Protein AF-A0A0D8HRN2-F1 (afdb_monomer)

pLDDT: mean 84.92, std 16.83, range [45.34, 98.0]

Radius of gyration: 15.53 Å; Cα contacts (8 Å, |Δi|>4): 62; chains: 1; bounding box: 35×21×43 Å

Nearest PDB structures (foldseek):
  4db3-assembly1_A  TM=8.560E-01  e=1.301E-01  Vibrio vulnificus
  3a0o-assembly1_A  TM=7.792E-01  e=6.366E-01  Agrobacterium fabrum str. C58
  9bdd-assembly1_B  TM=7.279E-01  e=1.691E+00  Homo sapiens
  6d0q-assembly1_A  TM=4.401E-01  e=2.295E+00  Saccharomyces cerevisiae S288C
  2fgg-assembly1_A  TM=6.093E-01  e=8.273E+00  Mycobacterium tuberculosis

Foldseek 3Di: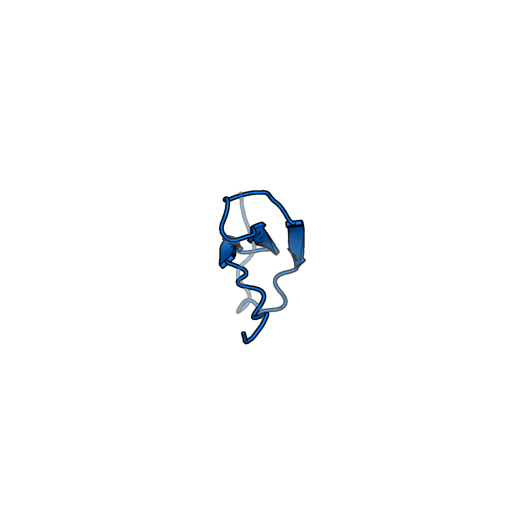
DDPDWDKDWDWDDDPQWIKIWIAGPVRHTPDIDIGGPPPDDPDDDDDD

Sequence (48 aa):
MNDHLTVWIGIDVGKASHHACAIDDTGKALWSQKVRNDHTPAASTQKE

Se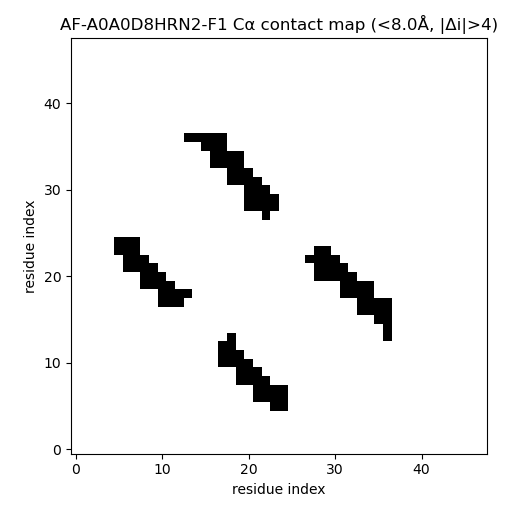condary structure (DSSP, 8-state):
------EEEEEEE-SSEEEEEEEETT--EEEEEEEE--S---S-----

Solvent-accessible surface area (backbone atoms only — not comparable to full-atom values): 3241 Å² total; per-residue (Å²): 130,85,90,72,89,60,72,49,77,50,75,49,86,45,92,70,34,28,39,40,37,33,22,41,87,88,65,51,78,76,49,73,47,80,41,75,46,78,73,79,71,78,94,67,84,90,73,135

Mean predicted aligned error: 7.33 Å

Structure (mmCIF, N/CA/C/O backbone):
data_AF-A0A0D8HRN2-F1
#
_entry.id   AF-A0A0D8HRN2-F1
#
loop_
_atom_site.group_PDB
_atom_site.id
_atom_site.type_symbol
_atom_site.label_atom_id
_atom_site.label_alt_id
_atom_site.label_comp_id
_atom_site.label_asym_id
_atom_site.label_entity_id
_atom_site.label_seq_id
_atom_site.pdbx_PDB_ins_code
_atom_site.Cartn_x
_atom_site.Cartn_y
_atom_site.Cartn_z
_atom_site.occupancy
_atom_site.B_iso_or_equiv
_atom_site.auth_seq_id
_atom_site.auth_comp_id
_atom_site.auth_asym_id
_atom_site.auth_atom_id
_atom_site.pdbx_PDB_model_num
ATOM 1 N N . MET A 1 1 ? -20.737 -10.566 17.435 1.00 50.47 1 MET A N 1
ATOM 2 C CA . MET A 1 1 ? -19.917 -9.415 17.011 1.00 50.47 1 MET A CA 1
ATOM 3 C C . MET A 1 1 ? -19.054 -9.924 15.882 1.00 50.47 1 MET A C 1
ATOM 5 O O . MET A 1 1 ? -18.376 -10.921 16.091 1.00 50.47 1 MET A O 1
ATOM 9 N N . ASN A 1 2 ? -19.176 -9.364 14.683 1.00 55.19 2 ASN A N 1
ATOM 10 C CA . ASN A 1 2 ? -18.318 -9.787 13.586 1.00 55.19 2 ASN A CA 1
ATOM 11 C C . ASN A 1 2 ? -16.984 -9.071 13.747 1.00 55.19 2 ASN A C 1
ATOM 13 O O . ASN A 1 2 ? -16.940 -7.845 13.695 1.00 55.19 2 ASN A O 1
ATOM 17 N N . ASP A 1 3 ? -15.940 -9.854 13.978 1.00 77.25 3 ASP A N 1
ATOM 18 C CA . ASP A 1 3 ? -14.574 -9.368 14.077 1.00 77.25 3 ASP A CA 1
ATOM 19 C C . ASP A 1 3 ? -14.041 -9.178 12.651 1.00 77.25 3 ASP A C 1
ATOM 21 O O . ASP A 1 3 ? -13.439 -10.070 12.053 1.00 77.25 3 ASP A O 1
ATOM 25 N N . HIS A 1 4 ? -14.415 -8.056 12.037 1.00 79.31 4 HIS A N 1
ATOM 26 C CA . HIS A 1 4 ? -13.974 -7.706 10.691 1.00 79.31 4 HIS A CA 1
ATOM 27 C C . HIS A 1 4 ? -12.742 -6.822 10.795 1.00 79.31 4 HIS A C 1
ATOM 29 O O . HIS A 1 4 ? -12.822 -5.681 11.248 1.00 79.31 4 HIS A O 1
ATOM 35 N N . LEU A 1 5 ? -11.605 -7.343 10.340 1.00 85.56 5 LEU A N 1
ATOM 36 C CA . LEU A 1 5 ? -10.384 -6.558 10.246 1.00 85.56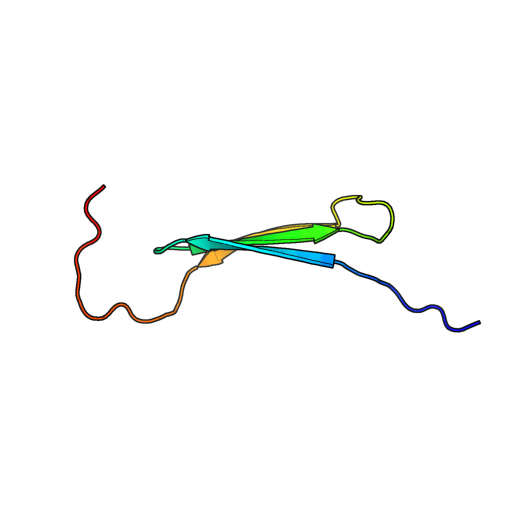 5 LEU A CA 1
ATOM 37 C C . LEU A 1 5 ? -10.523 -5.540 9.106 1.00 85.56 5 LEU A C 1
ATOM 39 O O . LEU A 1 5 ? -10.649 -5.920 7.941 1.00 85.56 5 LEU A O 1
ATOM 43 N N . THR A 1 6 ? -10.481 -4.250 9.441 1.00 92.75 6 THR A N 1
ATOM 44 C CA . THR A 1 6 ? -10.448 -3.166 8.451 1.00 92.75 6 THR A CA 1
ATOM 45 C C . THR A 1 6 ? -9.005 -2.768 8.178 1.00 92.75 6 THR A C 1
ATOM 47 O O . THR A 1 6 ? -8.235 -2.516 9.102 1.00 92.75 6 THR A O 1
ATOM 50 N N . VAL A 1 7 ? -8.643 -2.706 6.898 1.00 95.94 7 VAL A N 1
ATOM 51 C CA . VAL A 1 7 ? -7.311 -2.307 6.439 1.00 95.94 7 VAL A CA 1
ATOM 52 C C . VAL A 1 7 ? -7.469 -1.290 5.320 1.00 95.94 7 VAL A C 1
ATOM 54 O O . VAL A 1 7 ? -8.233 -1.512 4.379 1.00 95.94 7 VAL A O 1
ATOM 57 N N . TRP A 1 8 ? -6.718 -0.196 5.398 1.00 97.50 8 TRP A N 1
ATOM 58 C CA . TRP A 1 8 ? -6.645 0.809 4.341 1.00 97.50 8 TRP A CA 1
ATOM 59 C C . TRP A 1 8 ? -5.352 0.641 3.557 1.00 97.50 8 TRP A C 1
ATOM 61 O O . TRP A 1 8 ? -4.288 0.481 4.153 1.00 97.50 8 TRP A O 1
ATOM 71 N N . ILE A 1 9 ? -5.439 0.703 2.226 1.00 97.62 9 ILE A N 1
ATOM 72 C CA . ILE A 1 9 ? -4.285 0.590 1.331 1.00 97.62 9 ILE A CA 1
ATOM 73 C C . ILE A 1 9 ? -4.107 1.898 0.562 1.00 97.62 9 ILE A C 1
ATOM 75 O O . ILE A 1 9 ? -4.994 2.311 -0.184 1.00 97.62 9 ILE A O 1
ATOM 79 N N . GLY A 1 10 ? -2.945 2.528 0.723 1.00 97.50 10 GLY A N 1
ATOM 80 C CA . GLY A 1 10 ? -2.496 3.645 -0.106 1.00 97.50 10 GLY A CA 1
ATOM 81 C C . GLY A 1 10 ? -1.538 3.155 -1.189 1.00 97.50 10 GLY A C 1
ATOM 82 O O . GLY A 1 10 ? -0.616 2.396 -0.888 1.00 97.50 10 GLY A O 1
ATOM 83 N N . ILE A 1 11 ? -1.744 3.590 -2.436 1.00 96.69 11 ILE A N 1
ATOM 84 C CA . ILE A 1 11 ? -0.875 3.255 -3.572 1.00 96.69 11 ILE A CA 1
ATOM 85 C C . ILE A 1 11 ? -0.402 4.543 -4.240 1.00 96.69 11 ILE A C 1
ATOM 87 O O . ILE A 1 11 ? -1.209 5.318 -4.750 1.00 96.69 11 ILE A O 1
ATOM 91 N N . ASP A 1 12 ? 0.912 4.732 -4.268 1.00 96.38 12 ASP A N 1
ATOM 92 C CA . ASP A 1 12 ? 1.586 5.746 -5.071 1.00 96.38 12 ASP A CA 1
ATOM 93 C C . ASP A 1 12 ? 2.134 5.097 -6.352 1.00 96.38 12 ASP A C 1
ATOM 95 O O . ASP A 1 12 ? 2.923 4.146 -6.311 1.00 96.38 12 ASP A O 1
ATOM 99 N N . VAL A 1 13 ? 1.662 5.561 -7.508 1.00 93.75 13 VAL A N 1
ATOM 100 C CA . VAL A 1 13 ? 1.899 4.923 -8.807 1.00 93.75 13 VAL A CA 1
ATOM 101 C C . VAL A 1 13 ? 3.072 5.595 -9.517 1.00 93.75 13 VAL A C 1
ATOM 103 O O . VAL A 1 13 ? 2.934 6.664 -10.105 1.00 93.75 13 VAL A O 1
ATOM 106 N N . GLY A 1 14 ? 4.224 4.922 -9.534 1.00 90.00 14 GLY A N 1
ATOM 107 C CA . GLY A 1 14 ? 5.389 5.340 -10.314 1.00 90.00 14 GLY A CA 1
ATOM 108 C C . GLY A 1 14 ? 5.545 4.587 -11.638 1.00 90.00 14 GLY A C 1
ATOM 109 O O . GLY A 1 14 ? 5.014 3.494 -11.836 1.00 90.00 14 GLY A O 1
ATOM 110 N N . LYS A 1 15 ? 6.341 5.159 -12.551 1.00 88.50 15 LYS A N 1
ATOM 111 C CA . LYS A 1 15 ? 6.572 4.596 -13.894 1.00 88.50 15 LYS A CA 1
ATOM 112 C C . LYS A 1 15 ? 7.334 3.265 -13.885 1.00 88.50 15 LYS A C 1
ATOM 114 O O . LYS A 1 15 ? 7.033 2.394 -14.691 1.00 88.50 15 LYS A O 1
ATOM 119 N N . ALA A 1 16 ? 8.323 3.111 -13.004 1.00 89.12 16 ALA A N 1
ATOM 120 C CA . ALA A 1 16 ? 9.118 1.881 -12.8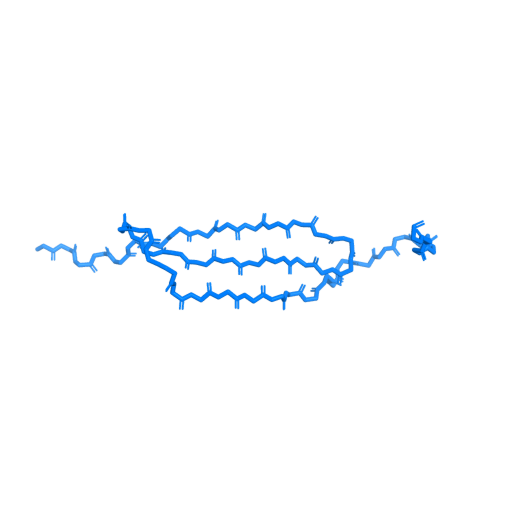79 1.00 89.12 16 ALA A CA 1
ATOM 121 C C . ALA A 1 16 ? 8.630 0.966 -11.741 1.00 89.12 16 ALA A C 1
ATOM 123 O O . ALA A 1 16 ? 8.870 -0.242 -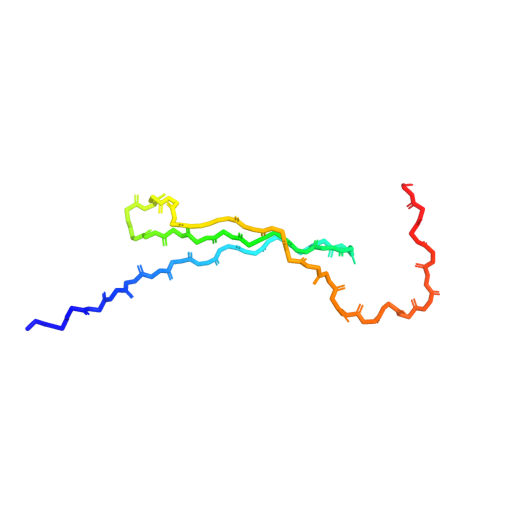11.737 1.00 89.12 16 ALA A O 1
ATOM 124 N N . SER A 1 17 ? 7.959 1.544 -10.749 1.00 92.56 17 SER A N 1
ATOM 125 C CA . SER A 1 17 ? 7.515 0.855 -9.542 1.00 92.56 17 SER A CA 1
ATOM 126 C C . SER A 1 17 ? 6.437 1.654 -8.834 1.00 92.56 17 SER A C 1
ATOM 128 O O . SER A 1 17 ? 6.528 2.880 -8.789 1.00 92.56 17 SER A O 1
ATOM 130 N N . HIS A 1 18 ? 5.507 0.956 -8.203 1.00 94.69 18 HIS A N 1
ATOM 131 C CA . HIS A 1 18 ? 4.534 1.512 -7.275 1.00 94.69 18 HIS A CA 1
ATOM 132 C C . HIS A 1 18 ? 5.054 1.399 -5.843 1.00 94.69 18 HIS A C 1
ATOM 134 O O . HIS A 1 18 ? 5.881 0.537 -5.531 1.00 94.69 18 HIS A O 1
ATOM 140 N N . HIS A 1 19 ? 4.555 2.249 -4.963 1.00 96.44 19 HIS A N 1
ATOM 141 C CA . HIS A 1 19 ? 4.752 2.123 -3.530 1.00 96.44 19 HIS A CA 1
ATOM 142 C C . HIS A 1 19 ? 3.393 1.885 -2.878 1.00 96.44 19 HIS A C 1
ATOM 144 O O . HIS A 1 19 ? 2.478 2.688 -3.043 1.00 96.44 19 HIS A O 1
ATOM 150 N N . ALA A 1 20 ? 3.256 0.761 -2.182 1.00 97.56 20 ALA A N 1
ATOM 151 C CA . ALA A 1 20 ? 2.036 0.376 -1.491 1.00 97.56 20 ALA A CA 1
ATOM 152 C C . ALA A 1 20 ? 2.280 0.379 0.018 1.00 97.56 20 ALA A C 1
ATOM 154 O O . ALA A 1 20 ? 3.302 -0.124 0.487 1.00 97.56 20 ALA A O 1
ATOM 155 N N . CYS A 1 21 ? 1.334 0.929 0.772 1.00 98.00 21 CYS A N 1
ATOM 156 C CA . CYS A 1 21 ? 1.357 0.953 2.228 1.00 98.00 21 CYS A CA 1
ATOM 157 C C . CYS A 1 21 ? -0.008 0.528 2.760 1.00 98.00 21 CYS A C 1
ATOM 159 O O . CYS A 1 21 ? -1.033 0.987 2.252 1.00 98.00 21 CYS A O 1
ATOM 161 N N . ALA A 1 22 ? -0.014 -0.322 3.783 1.00 98.00 22 ALA A N 1
ATOM 162 C CA . ALA A 1 22 ? -1.224 -0.673 4.505 1.00 98.00 22 ALA A CA 1
ATOM 163 C C . ALA A 1 22 ? -1.188 -0.178 5.938 1.00 98.00 22 ALA A C 1
ATOM 165 O O . ALA A 1 22 ? -0.166 -0.294 6.621 1.00 98.00 22 ALA A O 1
ATOM 166 N N . ILE A 1 23 ? -2.343 0.279 6.398 1.00 97.94 23 ILE A N 1
ATOM 167 C CA . ILE A 1 23 ? -2.566 0.715 7.770 1.00 97.94 23 ILE A CA 1
ATOM 168 C C . ILE A 1 23 ? -3.822 0.052 8.342 1.00 97.94 23 ILE A C 1
ATOM 170 O O . ILE A 1 23 ? -4.747 -0.282 7.594 1.00 97.94 23 ILE A O 1
ATOM 174 N N . ASP A 1 24 ? -3.852 -0.133 9.659 1.00 95.81 24 ASP A N 1
ATOM 175 C CA . ASP A 1 24 ? -5.092 -0.448 10.372 1.00 95.81 24 ASP A CA 1
ATOM 176 C C . ASP A 1 24 ? -5.986 0.797 10.528 1.00 95.81 24 ASP A C 1
ATOM 178 O O . ASP A 1 24 ? -5.664 1.897 10.067 1.00 95.81 24 ASP A O 1
ATOM 182 N N . ASP A 1 25 ? -7.143 0.618 11.155 1.00 95.38 25 ASP A N 1
ATOM 183 C CA . ASP A 1 25 ? -8.129 1.669 11.409 1.00 95.38 25 ASP A CA 1
ATOM 184 C C . ASP A 1 25 ? -7.640 2.767 12.369 1.00 95.38 25 ASP A C 1
ATOM 186 O O . ASP A 1 25 ? -8.152 3.886 12.328 1.00 95.38 25 ASP A O 1
ATOM 190 N N . THR A 1 26 ? -6.616 2.489 13.179 1.00 94.94 26 THR A N 1
ATOM 191 C CA . THR A 1 26 ? -5.950 3.477 14.043 1.00 94.94 26 THR A CA 1
ATOM 192 C C . THR A 1 26 ? -4.880 4.288 13.310 1.00 94.94 26 THR A C 1
ATOM 194 O O . THR A 1 26 ? -4.351 5.260 13.853 1.00 94.94 26 THR A O 1
ATOM 197 N N . GLY A 1 27 ? -4.559 3.909 12.070 1.00 94.19 27 GLY A N 1
ATOM 198 C CA . GLY A 1 27 ? -3.519 4.527 11.255 1.00 94.19 27 GLY A CA 1
ATOM 199 C C . GLY A 1 27 ? -2.122 3.944 11.472 1.00 94.19 27 GLY A C 1
ATOM 200 O O . GLY A 1 27 ? -1.144 4.490 10.954 1.00 94.19 27 GLY A O 1
ATOM 201 N N . LYS A 1 28 ? -1.987 2.836 12.208 1.00 96.50 28 LYS A N 1
ATOM 202 C CA . LYS A 1 28 ? -0.699 2.161 12.385 1.00 96.50 28 LYS A CA 1
ATOM 203 C C . LYS A 1 28 ? -0.321 1.435 11.099 1.00 96.50 28 LYS A C 1
ATOM 205 O O . LYS A 1 28 ? -1.098 0.649 10.565 1.00 96.50 28 LYS A O 1
ATOM 210 N N . ALA A 1 29 ? 0.916 1.636 10.649 1.00 96.69 29 ALA A N 1
ATOM 211 C CA . ALA A 1 29 ? 1.471 0.898 9.522 1.00 96.69 29 ALA A CA 1
ATOM 212 C C . ALA A 1 29 ? 1.570 -0.605 9.826 1.00 96.69 29 ALA A C 1
ATOM 214 O O . ALA A 1 29 ? 2.194 -1.022 10.805 1.00 96.69 29 ALA A O 1
ATOM 215 N N . LEU A 1 30 ? 0.967 -1.407 8.950 1.00 97.06 30 LEU A N 1
ATOM 216 C CA . LEU A 1 30 ? 1.030 -2.866 8.964 1.00 97.06 30 LEU A CA 1
ATOM 217 C C . LEU A 1 30 ? 2.141 -3.369 8.040 1.00 97.06 30 LEU A C 1
ATOM 219 O O . LEU A 1 30 ? 2.898 -4.260 8.416 1.00 97.06 30 LEU A O 1
ATOM 223 N N . TRP A 1 31 ? 2.259 -2.782 6.846 1.00 97.44 31 TRP A N 1
ATOM 224 C CA . TRP A 1 31 ? 3.359 -3.040 5.918 1.00 97.44 31 TRP A CA 1
ATOM 225 C C . TRP A 1 31 ? 3.544 -1.888 4.931 1.00 97.44 31 TRP A C 1
ATOM 227 O O . TRP A 1 31 ? 2.650 -1.068 4.721 1.00 97.44 31 TRP A O 1
ATOM 237 N N . SER A 1 32 ? 4.722 -1.854 4.317 1.00 97.81 32 SER A N 1
ATOM 238 C CA . SER A 1 32 ? 5.065 -0.937 3.238 1.00 97.81 32 SER A CA 1
ATOM 239 C C . SER A 1 32 ? 6.026 -1.631 2.281 1.00 97.81 32 SER A C 1
ATOM 241 O O . SER A 1 32 ? 6.986 -2.271 2.722 1.00 97.81 32 SER A O 1
ATOM 243 N N . GLN A 1 33 ? 5.767 -1.544 0.979 1.00 97.06 33 GLN A N 1
ATOM 244 C CA . GLN A 1 33 ? 6.612 -2.177 -0.025 1.00 97.06 33 GLN A CA 1
ATOM 245 C C . GLN A 1 33 ? 6.628 -1.409 -1.339 1.00 97.06 33 GLN A C 1
ATOM 247 O O . GLN A 1 33 ? 5.628 -0.871 -1.816 1.00 97.06 33 GLN A O 1
ATOM 252 N N . LYS A 1 34 ? 7.788 -1.475 -1.987 1.00 96.69 34 LYS A N 1
ATOM 253 C CA . LYS A 1 34 ? 7.942 -1.136 -3.394 1.00 96.69 34 LYS A CA 1
ATOM 254 C C . LYS A 1 34 ? 7.549 -2.338 -4.256 1.00 96.69 34 LYS A C 1
ATOM 256 O O . LYS A 1 34 ? 8.150 -3.404 -4.144 1.00 96.69 34 LYS A O 1
ATOM 261 N N . VAL A 1 35 ? 6.571 -2.154 -5.132 1.00 94.62 35 VAL A N 1
ATOM 262 C CA . VAL A 1 35 ? 6.086 -3.161 -6.082 1.00 94.62 35 VAL A CA 1
ATOM 263 C C . VAL A 1 35 ? 6.584 -2.780 -7.472 1.00 94.62 35 VAL A C 1
ATOM 265 O O . VAL A 1 35 ? 6.454 -1.629 -7.883 1.00 94.62 35 VAL A O 1
ATOM 268 N N . ARG A 1 36 ? 7.206 -3.711 -8.205 1.00 93.25 36 ARG A N 1
ATOM 269 C CA . ARG A 1 36 ? 7.666 -3.430 -9.575 1.00 93.25 36 ARG A CA 1
ATOM 270 C C . ARG A 1 36 ? 6.453 -3.152 -10.463 1.00 93.25 36 ARG A C 1
ATOM 272 O O . ARG A 1 36 ? 5.494 -3.910 -10.406 1.00 93.25 36 ARG A O 1
ATOM 279 N N . ASN A 1 37 ? 6.525 -2.109 -11.286 1.00 90.94 37 ASN A N 1
ATOM 280 C CA . ASN A 1 37 ? 5.520 -1.895 -12.316 1.00 90.94 37 ASN A CA 1
ATOM 281 C C . ASN A 1 37 ? 5.757 -2.931 -13.422 1.00 90.94 37 ASN A C 1
ATOM 283 O O . ASN A 1 37 ? 6.811 -2.930 -14.0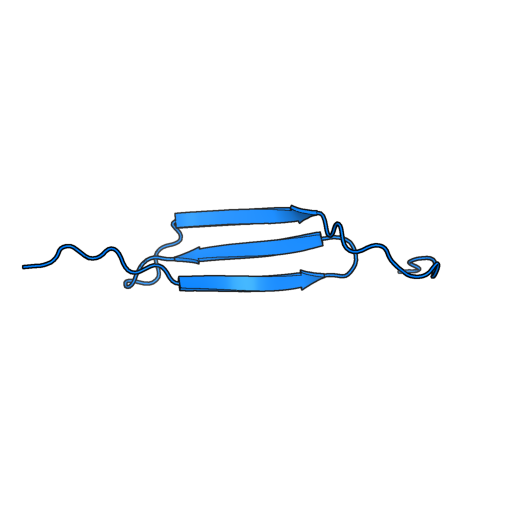61 1.00 90.94 37 ASN A O 1
ATOM 287 N N . ASP A 1 38 ? 4.818 -3.852 -13.595 1.00 88.56 38 ASP A N 1
ATOM 288 C CA . ASP A 1 38 ? 4.820 -4.870 -14.645 1.00 88.56 38 ASP A CA 1
ATOM 289 C C . ASP A 1 38 ? 4.014 -4.441 -15.877 1.00 88.56 38 ASP A C 1
ATOM 291 O O . ASP A 1 38 ? 4.013 -5.144 -16.892 1.00 88.56 38 ASP A O 1
ATOM 295 N N . HIS A 1 39 ? 3.396 -3.258 -15.831 1.00 82.88 39 HIS A N 1
ATOM 296 C CA . HIS A 1 39 ? 2.746 -2.687 -16.990 1.00 82.88 39 HIS A CA 1
ATOM 297 C C . HIS A 1 39 ? 3.788 -2.461 -18.084 1.00 82.88 39 HIS A C 1
ATOM 299 O O . HIS A 1 39 ? 4.793 -1.773 -17.888 1.00 82.88 39 HIS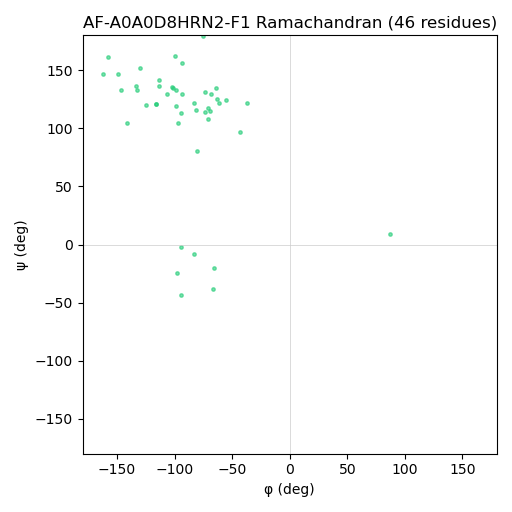 A O 1
ATOM 305 N N . THR A 1 40 ? 3.565 -3.078 -19.243 1.00 70.31 40 THR A N 1
ATOM 306 C CA . THR A 1 40 ? 4.498 -2.985 -20.363 1.00 70.31 40 THR A CA 1
ATOM 307 C C . THR A 1 40 ? 4.447 -1.557 -20.903 1.00 70.31 40 THR A C 1
ATOM 309 O O . THR A 1 40 ? 3.400 -1.145 -21.410 1.00 70.31 40 THR A O 1
ATOM 312 N N . PRO A 1 41 ? 5.532 -0.770 -20.810 1.00 62.75 41 PRO A N 1
ATOM 313 C CA . PRO A 1 41 ? 5.534 0.546 -21.417 1.00 62.75 41 PRO A CA 1
ATOM 314 C C . PRO A 1 41 ? 5.516 0.348 -22.934 1.00 62.75 41 PRO A C 1
ATOM 316 O O . PRO A 1 41 ? 6.354 -0.381 -23.468 1.00 62.75 41 PRO A O 1
ATOM 319 N N . ALA A 1 42 ? 4.608 1.017 -23.649 1.00 59.25 42 ALA A N 1
ATOM 320 C CA . ALA A 1 42 ? 4.846 1.269 -25.066 1.00 59.25 42 ALA A CA 1
ATOM 321 C C . ALA A 1 42 ? 6.202 1.985 -25.156 1.00 59.25 42 ALA A C 1
ATOM 323 O O . ALA A 1 42 ? 6.412 2.954 -24.430 1.00 59.25 42 ALA A O 1
ATOM 324 N N . ALA A 1 43 ? 7.139 1.442 -25.936 1.00 56.19 43 ALA A N 1
ATOM 325 C CA . ALA A 1 43 ? 8.558 1.793 -25.917 1.00 56.19 43 ALA A CA 1
ATOM 326 C C . ALA A 1 43 ? 8.810 3.313 -25.840 1.00 56.19 43 ALA A C 1
ATOM 328 O O . ALA A 1 43 ? 8.823 4.013 -26.847 1.00 56.19 43 ALA A O 1
ATOM 329 N N . SER A 1 44 ? 9.038 3.826 -24.634 1.00 54.44 44 SER A N 1
ATOM 330 C CA . SER A 1 44 ? 9.514 5.184 -24.413 1.00 54.44 44 SER A CA 1
ATOM 331 C C . SER A 1 44 ? 10.512 5.149 -23.266 1.00 54.44 44 SER A C 1
ATOM 333 O O . SER A 1 44 ? 10.151 4.967 -22.101 1.00 54.44 44 SER A O 1
ATOM 335 N N . THR A 1 45 ? 11.781 5.259 -23.642 1.00 55.12 45 THR A N 1
ATOM 336 C CA . THR A 1 45 ? 12.956 5.440 -22.793 1.00 55.12 45 THR A CA 1
ATOM 337 C C . THR 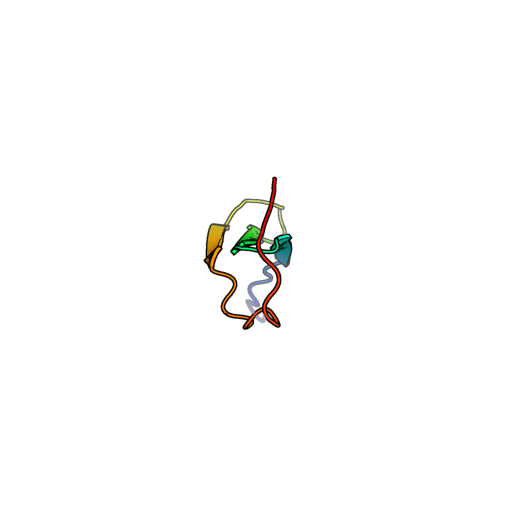A 1 45 ? 12.656 6.349 -21.600 1.00 55.12 45 THR A C 1
ATOM 339 O O . THR A 1 45 ? 12.256 7.499 -21.774 1.00 55.12 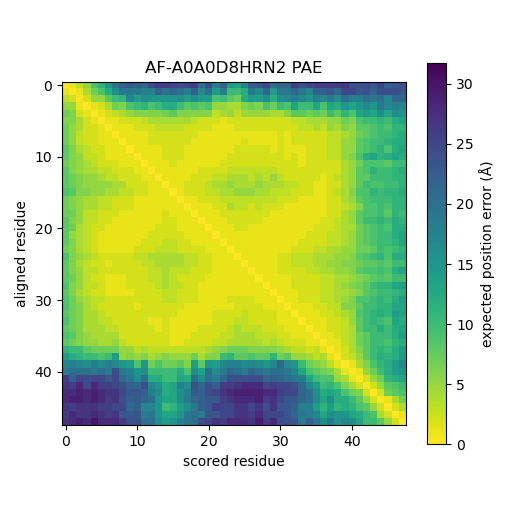45 THR A O 1
ATOM 342 N N . GLN A 1 46 ? 12.861 5.843 -20.382 1.00 56.25 46 GLN A N 1
ATOM 343 C CA . GLN A 1 46 ? 12.883 6.672 -19.176 1.00 56.25 46 GLN A CA 1
ATOM 344 C C . GLN A 1 46 ? 14.173 7.505 -19.219 1.00 56.25 46 GLN A C 1
ATOM 346 O O . GLN A 1 46 ? 15.260 6.955 -19.061 1.00 56.25 46 GLN A O 1
ATOM 351 N N . LYS A 1 47 ? 14.062 8.810 -19.473 1.00 48.00 47 LYS A N 1
ATOM 352 C CA . LYS A 1 47 ? 15.099 9.790 -19.133 1.00 48.00 47 LYS A CA 1
ATOM 353 C C . LYS A 1 47 ? 14.637 10.503 -17.862 1.00 48.00 47 LYS A C 1
ATOM 355 O O . LYS A 1 47 ? 13.448 10.812 -17.763 1.00 48.00 47 LYS A O 1
ATOM 360 N N . GLU A 1 48 ? 15.568 10.660 -16.922 1.00 45.34 48 GLU A N 1
ATOM 361 C CA . GLU A 1 48 ? 15.410 11.391 -15.652 1.00 45.34 48 GLU A CA 1
ATOM 362 C C . GLU A 1 48 ? 14.752 12.762 -15.834 1.00 45.34 48 GLU A C 1
ATOM 364 O O . GLU A 1 48 ? 15.105 13.458 -16.823 1.00 45.34 48 GLU A O 1
#